Protein AF-A0A0L8GUC3-F1 (afdb_monomer_lite)

Organism: Octopus bimaculoides (NCBI:txid37653)

Radius of gyration: 16.92 Å; chains: 1; bounding box: 36×32×55 Å

pLDDT: mean 72.14, std 15.8, range [39.66, 94.56]

Sequence (118 aa):
MAVLVPESPFKKSQLIGYIIRSINQYRRKQLPFKPTGYLQSIKSGSTKEILDAFCNDFFRNNTIAIMYINNQVILQGDPSAGSYVTQLAHAVGIPVISWNPDRTMAIQVSNQSLISSN

Structure (mmCIF, N/CA/C/O backbone):
data_AF-A0A0L8GUC3-F1
#
_entry.id   AF-A0A0L8GUC3-F1
#
loop_
_atom_site.group_PDB
_atom_site.id
_atom_site.type_symbol
_atom_site.label_atom_id
_atom_site.label_alt_id
_atom_site.label_comp_id
_atom_site.label_asym_id
_atom_site.label_entity_id
_atom_site.label_seq_id
_atom_site.pdbx_PDB_ins_code
_atom_site.Cartn_x
_atom_site.Cartn_y
_atom_site.Cartn_z
_atom_site.occupancy
_atom_site.B_iso_or_equiv
_atom_site.auth_seq_id
_atom_site.auth_comp_id
_atom_site.auth_asym_id
_atom_site.auth_atom_id
_atom_site.pdbx_PDB_model_num
ATOM 1 N N . MET A 1 1 ? -4.746 3.192 9.756 1.00 80.62 1 MET A N 1
ATOM 2 C CA . MET A 1 1 ? -4.840 3.143 8.281 1.00 80.62 1 MET A CA 1
ATOM 3 C C . MET A 1 1 ? -3.464 3.438 7.711 1.00 80.62 1 MET A C 1
ATOM 5 O O . MET A 1 1 ? -2.921 4.488 8.013 1.00 80.62 1 MET A O 1
ATOM 9 N N . ALA A 1 2 ? -2.877 2.537 6.934 1.00 84.81 2 ALA A N 1
ATOM 10 C CA . ALA A 1 2 ? -1.612 2.817 6.256 1.00 84.81 2 ALA A CA 1
ATOM 11 C C . ALA A 1 2 ? -1.892 3.523 4.924 1.00 84.81 2 ALA A C 1
ATOM 13 O O . ALA A 1 2 ? -2.858 3.181 4.243 1.00 84.81 2 ALA A O 1
ATOM 14 N N . VAL A 1 3 ? -1.070 4.499 4.549 1.00 83.31 3 VAL A N 1
ATOM 15 C CA . VAL A 1 3 ? -1.113 5.123 3.220 1.00 83.31 3 VAL A CA 1
ATOM 16 C C . VAL A 1 3 ? 0.118 4.666 2.454 1.00 83.31 3 VAL A C 1
ATOM 18 O O . VAL A 1 3 ? 1.226 5.067 2.797 1.00 83.31 3 VAL A O 1
ATOM 21 N N . LEU A 1 4 ? -0.076 3.826 1.441 1.00 81.88 4 LEU A N 1
ATOM 22 C CA . LEU A 1 4 ? 0.985 3.321 0.581 1.00 81.88 4 LEU A CA 1
ATOM 23 C C . LEU A 1 4 ? 1.078 4.193 -0.670 1.00 81.88 4 LEU A C 1
ATOM 25 O O . LEU A 1 4 ? 0.133 4.261 -1.461 1.00 81.88 4 LEU A O 1
ATOM 29 N N . VAL A 1 5 ? 2.215 4.856 -0.838 1.00 78.56 5 VAL A N 1
ATOM 30 C CA . VAL A 1 5 ? 2.489 5.757 -1.962 1.00 78.56 5 VAL A CA 1
ATOM 31 C C . VAL A 1 5 ? 3.772 5.352 -2.673 1.00 78.56 5 VAL A C 1
ATOM 33 O O . VAL A 1 5 ? 4.733 4.951 -2.018 1.00 78.56 5 VAL A O 1
ATOM 36 N N . PRO A 1 6 ? 3.840 5.489 -4.000 1.00 73.00 6 PRO A N 1
ATOM 37 C CA . PRO A 1 6 ? 5.101 5.398 -4.698 1.00 73.00 6 PRO A CA 1
ATOM 38 C C . PRO A 1 6 ? 5.989 6.589 -4.339 1.00 73.00 6 PRO A C 1
ATOM 40 O O . PRO A 1 6 ? 5.499 7.702 -4.109 1.00 73.00 6 PRO A O 1
ATOM 43 N N . GLU A 1 7 ? 7.297 6.360 -4.257 1.00 68.25 7 GLU A N 1
ATOM 44 C CA . GLU A 1 7 ? 8.254 7.415 -3.977 1.00 68.25 7 GLU A CA 1
ATOM 45 C C . GLU A 1 7 ? 8.280 8.357 -5.179 1.00 68.25 7 GLU A C 1
ATOM 47 O O . GLU A 1 7 ? 8.661 8.010 -6.290 1.00 68.25 7 GLU A O 1
ATOM 52 N N . SER A 1 8 ? 7.763 9.555 -4.948 1.00 60.66 8 SER A N 1
ATOM 53 C CA . SER A 1 8 ? 7.557 10.556 -5.978 1.00 60.66 8 SER A CA 1
ATOM 54 C C . SER A 1 8 ? 8.875 11.204 -6.425 1.00 60.66 8 SER A C 1
ATOM 56 O O . SER A 1 8 ? 9.721 11.476 -5.570 1.00 60.66 8 SER A O 1
ATOM 58 N N . PRO A 1 9 ? 9.032 11.574 -7.715 1.00 51.41 9 PRO A N 1
ATOM 59 C CA . PRO A 1 9 ? 10.072 12.513 -8.135 1.00 51.41 9 PRO A CA 1
ATOM 60 C C . PRO A 1 9 ? 9.809 13.940 -7.614 1.00 51.41 9 PRO A C 1
ATOM 62 O O . PRO A 1 9 ? 10.716 14.772 -7.583 1.00 51.41 9 PRO A O 1
ATOM 65 N N . PHE A 1 10 ? 8.581 14.250 -7.177 1.00 51.34 10 PHE A N 1
ATOM 66 C CA . PHE A 1 10 ? 8.280 15.498 -6.478 1.00 51.34 10 PHE A CA 1
ATOM 67 C C . PHE A 1 10 ? 8.877 15.455 -5.067 1.00 51.34 10 PHE A C 1
ATOM 69 O O . PHE A 1 10 ? 8.812 14.426 -4.396 1.00 51.34 10 PHE A O 1
ATOM 76 N N . LYS A 1 11 ? 9.435 16.581 -4.587 1.00 54.25 11 LYS A N 1
ATOM 77 C CA . LYS A 1 11 ? 10.074 16.680 -3.259 1.00 54.25 11 LYS A CA 1
ATOM 78 C C . LYS A 1 11 ? 9.193 16.001 -2.202 1.00 54.25 11 LYS A C 1
ATOM 80 O O . LYS A 1 11 ? 8.117 16.506 -1.892 1.00 54.25 11 LYS A O 1
ATOM 85 N N . LYS A 1 12 ? 9.670 14.884 -1.638 1.00 54.66 12 LYS A N 1
ATOM 86 C CA . LYS A 1 12 ? 9.008 14.035 -0.624 1.00 54.66 12 LYS A CA 1
ATOM 87 C C . LYS A 1 12 ? 8.291 14.836 0.476 1.00 54.66 12 LYS A C 1
ATOM 89 O O . LYS A 1 12 ? 7.206 14.469 0.915 1.00 54.66 12 LYS A O 1
ATOM 94 N N . SER A 1 13 ? 8.852 15.985 0.857 1.00 56.44 13 SER A N 1
ATOM 95 C CA . SER A 1 13 ? 8.279 16.923 1.828 1.00 56.44 13 SER A CA 1
ATOM 96 C C . SER A 1 13 ? 6.945 17.557 1.410 1.00 56.44 13 SER A C 1
ATOM 98 O O . SER A 1 13 ? 6.118 17.836 2.275 1.00 56.44 13 SER A O 1
ATOM 100 N N . GLN A 1 14 ? 6.699 17.772 0.117 1.00 61.38 14 GLN A N 1
ATOM 101 C CA . GLN A 1 14 ? 5.474 18.401 -0.382 1.00 61.38 14 GLN A CA 1
ATOM 102 C C . GLN A 1 14 ? 4.289 17.434 -0.355 1.00 61.38 14 GLN A C 1
ATOM 104 O O . GLN A 1 14 ? 3.247 17.788 0.189 1.00 61.38 14 GLN A O 1
ATOM 109 N N . LEU A 1 15 ? 4.447 16.207 -0.868 1.00 62.62 15 LEU A N 1
ATOM 110 C CA . LEU A 1 15 ? 3.374 15.201 -0.864 1.00 62.62 15 LEU A CA 1
ATOM 111 C C . LEU A 1 15 ? 2.990 14.809 0.569 1.00 62.62 15 LEU A C 1
ATOM 113 O O . LEU A 1 15 ? 1.815 14.839 0.931 1.00 62.62 15 LEU A O 1
ATOM 117 N N . ILE A 1 16 ? 3.994 14.521 1.405 1.00 65.12 16 ILE A N 1
ATOM 118 C CA . ILE A 1 16 ? 3.792 14.242 2.832 1.00 65.12 16 ILE A CA 1
ATOM 119 C C . ILE A 1 16 ? 3.129 15.446 3.510 1.00 65.12 16 ILE A C 1
ATOM 121 O O . ILE A 1 16 ? 2.170 15.278 4.260 1.00 65.12 16 ILE A O 1
ATOM 125 N N . GLY A 1 17 ? 3.583 16.666 3.206 1.00 68.94 17 GLY A N 1
ATOM 126 C CA . GLY A 1 17 ? 2.997 17.898 3.727 1.00 68.94 17 GLY A CA 1
ATOM 127 C C . GLY A 1 17 ? 1.522 18.068 3.356 1.00 68.94 17 GLY A C 1
ATOM 128 O O . GLY A 1 17 ? 0.725 18.437 4.217 1.00 68.94 17 GLY A O 1
ATOM 129 N N . TYR A 1 18 ? 1.139 17.759 2.114 1.00 69.06 18 TYR A N 1
ATOM 130 C CA . TYR A 1 18 ? -0.257 17.781 1.672 1.00 69.06 18 TYR A CA 1
ATOM 131 C C . TYR A 1 18 ? -1.098 16.731 2.395 1.00 69.06 18 TYR A C 1
ATOM 133 O O . TYR A 1 18 ? -2.130 17.082 2.961 1.00 69.06 18 TYR A O 1
ATOM 141 N N . ILE A 1 19 ? -0.633 15.481 2.457 1.00 68.94 19 ILE A N 1
ATOM 142 C CA . ILE A 1 19 ? -1.350 14.391 3.135 1.00 68.94 19 ILE A CA 1
ATOM 143 C C . ILE A 1 19 ? -1.545 14.723 4.619 1.00 68.94 19 ILE A C 1
ATOM 145 O O . ILE A 1 19 ? -2.664 14.655 5.127 1.00 68.94 19 ILE A O 1
ATOM 149 N N . ILE A 1 20 ? -0.489 15.168 5.308 1.00 70.88 20 ILE A N 1
ATOM 150 C CA . ILE A 1 20 ? -0.560 15.571 6.718 1.00 70.88 20 ILE A CA 1
ATOM 151 C C . ILE A 1 20 ? -1.500 16.768 6.900 1.00 70.88 20 ILE A C 1
ATOM 153 O O . ILE A 1 20 ? -2.296 16.773 7.840 1.00 70.88 20 ILE A O 1
ATOM 157 N N . ARG A 1 21 ? -1.451 17.780 6.022 1.00 76.25 21 ARG A N 1
ATOM 158 C CA . ARG A 1 21 ? -2.373 18.928 6.079 1.00 76.25 21 ARG A CA 1
ATOM 159 C C . ARG A 1 21 ? -3.820 18.491 5.919 1.00 76.25 21 ARG A C 1
ATOM 161 O O . ARG A 1 21 ? -4.644 18.909 6.728 1.00 76.25 21 ARG A O 1
ATOM 168 N N . SER A 1 22 ? -4.120 17.639 4.942 1.00 68.94 22 SER A N 1
ATOM 169 C CA . SER A 1 22 ? -5.461 17.093 4.740 1.00 68.94 22 SER A CA 1
ATOM 170 C C . SER A 1 22 ? -5.915 16.311 5.972 1.00 68.94 22 SER A C 1
ATOM 172 O O . SER A 1 22 ? -6.976 16.610 6.516 1.00 68.94 22 SER A O 1
ATOM 174 N N . ILE A 1 23 ? -5.087 15.399 6.498 1.00 67.88 23 ILE A N 1
ATOM 175 C CA . ILE A 1 23 ? -5.386 14.644 7.728 1.00 67.88 23 ILE A CA 1
ATOM 176 C C . ILE A 1 23 ? -5.663 15.593 8.902 1.00 67.88 23 ILE A C 1
ATOM 178 O O . ILE A 1 23 ? -6.657 15.431 9.609 1.00 67.88 23 ILE A O 1
ATOM 182 N N . ASN A 1 24 ? -4.828 16.614 9.101 1.00 69.12 24 ASN A N 1
ATOM 183 C CA . ASN A 1 24 ? -4.993 17.585 10.184 1.00 69.12 24 ASN A CA 1
ATOM 184 C C . ASN A 1 24 ? -6.242 18.458 10.006 1.00 69.12 24 ASN A C 1
ATOM 186 O O . ASN A 1 24 ? -6.921 18.757 10.990 1.00 69.12 24 ASN A O 1
ATOM 190 N N . GLN A 1 25 ? -6.577 18.842 8.774 1.00 70.88 25 GLN A N 1
ATOM 191 C CA . GLN A 1 25 ? -7.807 19.565 8.455 1.00 70.88 25 GLN A CA 1
ATOM 192 C C . GLN A 1 25 ? -9.043 18.716 8.777 1.00 70.88 25 GLN A C 1
ATOM 194 O O . GLN A 1 25 ? -9.982 19.224 9.390 1.00 70.88 25 GLN A O 1
ATOM 199 N N . TYR A 1 26 ? -9.025 17.420 8.447 1.00 64.88 26 TYR A N 1
ATOM 200 C CA . TYR A 1 26 ? -10.079 16.477 8.835 1.00 64.88 26 TYR A CA 1
ATOM 201 C C . TYR A 1 26 ? -10.149 16.280 10.356 1.00 64.88 26 TYR A C 1
ATOM 203 O O . TYR A 1 26 ? -11.238 16.285 10.927 1.00 64.88 26 TYR A O 1
ATOM 211 N N . ARG A 1 27 ? -9.002 16.196 11.039 1.00 63.66 27 ARG A N 1
ATOM 212 C CA . ARG A 1 27 ? -8.920 16.035 12.502 1.00 63.66 27 ARG A CA 1
ATOM 213 C C . ARG A 1 27 ? -9.515 17.223 13.266 1.00 63.66 27 ARG A C 1
ATOM 215 O O . ARG A 1 27 ? -10.071 17.029 14.344 1.00 63.66 27 ARG A O 1
ATOM 222 N N . ARG A 1 28 ? -9.432 18.439 12.711 1.00 65.19 28 ARG A N 1
ATOM 223 C CA . ARG A 1 28 ? -10.037 19.652 13.295 1.00 65.19 28 ARG A CA 1
ATOM 224 C C . ARG A 1 28 ? -11.566 19.663 13.239 1.00 65.19 28 ARG A C 1
ATOM 226 O O . ARG A 1 28 ? -12.174 20.360 14.041 1.00 65.19 28 ARG A O 1
ATOM 233 N N . LYS A 1 29 ? -12.196 18.881 12.355 1.00 69.88 29 LYS A N 1
ATOM 234 C CA . LYS A 1 29 ? -13.662 18.839 12.204 1.00 69.88 29 LYS A CA 1
ATOM 235 C C . LYS A 1 29 ? -14.393 17.983 13.256 1.00 69.88 29 LYS A C 1
ATOM 237 O O . LYS A 1 29 ? -15.570 17.716 13.068 1.00 69.88 29 LYS A O 1
ATOM 242 N N . GLN A 1 30 ? -13.725 17.553 14.338 1.00 58.81 30 GLN A N 1
ATOM 243 C CA . GLN A 1 30 ? -14.294 16.698 15.403 1.00 58.81 30 GLN A CA 1
ATOM 244 C C . GLN A 1 30 ? -15.128 15.521 14.866 1.00 58.81 30 GLN A C 1
ATOM 246 O O . GLN A 1 30 ? -16.175 15.174 15.404 1.00 58.81 30 GLN A O 1
ATOM 251 N N . LEU A 1 31 ? -14.668 14.896 13.781 1.00 58.97 31 LEU A N 1
ATOM 252 C CA . LEU A 1 31 ? -15.318 13.696 13.276 1.00 58.97 31 LEU A CA 1
ATOM 253 C C . LEU A 1 31 ? -15.180 12.574 14.323 1.00 58.97 31 LEU A C 1
ATOM 255 O O . LEU A 1 31 ? -14.129 12.476 14.967 1.00 58.97 31 LEU A O 1
ATOM 259 N N . PRO A 1 32 ? -16.196 11.704 14.476 1.00 58.22 32 PRO A N 1
ATOM 260 C CA . PRO A 1 32 ? -16.161 10.587 15.427 1.00 58.22 32 PRO A CA 1
ATOM 261 C C . PRO A 1 32 ? -14.997 9.620 15.155 1.00 58.22 32 PRO A C 1
ATOM 263 O O . PRO A 1 32 ? -14.578 8.875 16.036 1.00 58.22 32 PRO A O 1
ATOM 266 N N . PHE A 1 33 ? -14.430 9.668 13.947 1.00 52.00 33 PHE A N 1
ATOM 267 C CA . PHE A 1 33 ? -13.278 8.886 13.534 1.00 52.00 33 PHE A CA 1
ATOM 268 C C . PHE A 1 33 ? -12.012 9.752 13.451 1.00 52.00 33 PHE A C 1
ATOM 270 O O . PHE A 1 33 ? -11.919 10.671 12.634 1.00 52.00 33 PHE A O 1
ATOM 277 N N . LYS A 1 34 ? -11.002 9.428 14.268 1.00 56.56 34 LYS A N 1
ATOM 278 C CA . LYS A 1 34 ? -9.637 9.955 14.127 1.00 56.56 34 LYS A CA 1
ATOM 279 C C . LYS A 1 34 ? -8.824 8.953 13.307 1.00 56.56 34 LYS A C 1
ATOM 281 O O . LYS A 1 34 ? -8.433 7.932 13.869 1.00 56.56 34 LYS A O 1
ATOM 286 N N . PRO A 1 35 ? -8.529 9.214 12.021 1.00 56.03 35 PRO A N 1
ATOM 287 C CA . PRO A 1 35 ? -7.636 8.344 11.273 1.00 56.03 35 PRO A CA 1
ATOM 288 C C . PRO A 1 35 ? -6.241 8.398 11.910 1.00 56.03 35 PRO A C 1
ATOM 290 O O . PRO A 1 35 ? -5.505 9.372 11.753 1.00 56.03 35 PRO A O 1
ATOM 293 N N . THR A 1 36 ? -5.868 7.357 12.653 1.00 62.59 36 THR A N 1
ATOM 294 C CA . THR A 1 36 ? -4.469 7.056 12.964 1.00 62.59 36 THR A CA 1
ATOM 295 C C . THR A 1 36 ? -3.847 6.531 11.681 1.00 62.59 36 THR A C 1
ATOM 297 O O . THR A 1 36 ? -4.064 5.384 11.281 1.00 62.59 36 THR A O 1
ATOM 300 N N . GLY A 1 37 ? -3.177 7.433 10.969 1.00 70.00 37 GLY A N 1
ATOM 301 C CA . GLY A 1 37 ? -2.546 7.152 9.693 1.00 70.00 37 GLY A CA 1
ATOM 302 C C . GLY A 1 37 ? -1.039 7.313 9.745 1.00 70.00 37 GLY A C 1
ATOM 303 O O . GLY A 1 37 ? -0.550 8.250 10.371 1.00 70.00 37 GLY A O 1
ATOM 304 N N . TYR A 1 38 ? -0.317 6.426 9.069 1.00 78.06 38 TYR A N 1
ATOM 305 C CA . TYR A 1 38 ? 1.098 6.613 8.762 1.00 78.06 38 TYR A CA 1
ATOM 306 C C . TYR A 1 38 ? 1.328 6.373 7.275 1.00 78.06 38 TYR A C 1
ATOM 308 O O . TYR A 1 38 ? 0.538 5.706 6.601 1.00 78.06 38 TYR A O 1
ATOM 316 N N . LEU A 1 39 ? 2.389 6.982 6.763 1.00 78.75 39 LEU A N 1
ATOM 317 C CA . LEU A 1 39 ? 2.717 6.966 5.351 1.00 78.75 39 LEU A CA 1
ATOM 318 C C . LEU A 1 39 ? 3.867 5.998 5.111 1.00 78.75 39 LEU A C 1
ATOM 320 O O . LEU A 1 39 ? 4.921 6.140 5.727 1.00 78.75 39 LEU A O 1
ATOM 324 N N . GLN A 1 40 ? 3.653 5.067 4.189 1.00 84.88 40 GLN A N 1
ATOM 325 C CA . GLN A 1 40 ? 4.657 4.146 3.693 1.00 84.88 40 GLN A CA 1
ATOM 326 C C . GLN A 1 40 ? 4.960 4.467 2.233 1.00 84.88 40 GLN A C 1
ATOM 328 O O . GLN A 1 40 ? 4.055 4.546 1.403 1.00 84.88 40 GLN A O 1
ATOM 333 N N . SER A 1 41 ? 6.240 4.663 1.927 1.00 81.50 41 SER A N 1
ATOM 334 C CA . SER A 1 41 ? 6.707 4.984 0.578 1.00 81.50 41 SER A CA 1
ATOM 335 C C . SER A 1 41 ? 7.418 3.784 -0.032 1.00 81.50 41 SER A C 1
ATOM 337 O O . SER A 1 41 ? 8.269 3.201 0.633 1.00 81.50 41 SER A O 1
ATOM 339 N N . ILE A 1 42 ? 7.122 3.464 -1.293 1.00 79.88 42 ILE A N 1
ATOM 340 C CA . ILE A 1 42 ? 7.796 2.404 -2.063 1.00 79.88 42 ILE A CA 1
ATOM 341 C C . ILE A 1 42 ? 8.478 2.994 -3.300 1.00 79.88 42 ILE A C 1
ATOM 343 O O . ILE A 1 42 ? 7.855 3.722 -4.060 1.00 79.88 42 ILE A O 1
ATOM 347 N N . LYS A 1 43 ? 9.761 2.716 -3.502 1.00 76.31 43 LYS A N 1
ATOM 348 C CA . LYS A 1 43 ? 10.598 3.253 -4.584 1.00 76.31 43 LYS A CA 1
ATOM 349 C C . LYS A 1 43 ? 10.247 2.697 -5.948 1.00 76.31 43 LYS A C 1
ATOM 351 O O . LYS A 1 43 ? 10.054 3.443 -6.897 1.00 76.31 43 LYS A O 1
ATOM 356 N N . SER A 1 44 ? 10.242 1.377 -6.032 1.00 73.12 44 SER A N 1
ATOM 357 C CA . SER A 1 44 ? 10.268 0.630 -7.289 1.00 73.12 44 SER A CA 1
ATOM 358 C C . SER A 1 44 ? 8.945 -0.056 -7.592 1.00 73.12 44 SER A C 1
ATOM 360 O O . SER A 1 44 ? 8.695 -0.439 -8.726 1.00 73.12 44 SER A O 1
ATOM 362 N N . GLY A 1 45 ? 8.118 -0.275 -6.566 1.00 75.94 45 GLY A N 1
ATOM 363 C CA . GLY A 1 45 ? 6.956 -1.149 -6.695 1.00 75.94 45 GLY A CA 1
ATOM 364 C C . GLY A 1 45 ? 7.318 -2.627 -6.863 1.00 75.94 45 GLY A C 1
ATOM 365 O O . GLY A 1 45 ? 6.436 -3.419 -7.178 1.00 75.94 45 GLY A O 1
ATOM 366 N N . SER A 1 46 ? 8.578 -3.025 -6.638 1.00 84.38 46 SER A N 1
ATOM 367 C CA . SER A 1 46 ? 8.967 -4.437 -6.687 1.00 84.38 46 SER A CA 1
ATOM 368 C C . SER A 1 46 ? 8.209 -5.261 -5.642 1.00 84.38 46 SER A C 1
ATOM 370 O O . SER A 1 46 ? 7.898 -4.788 -4.545 1.00 84.38 46 SER A O 1
ATOM 372 N N . THR A 1 47 ? 7.945 -6.529 -5.960 1.00 87.44 47 THR A N 1
ATOM 373 C CA . THR A 1 47 ? 7.225 -7.450 -5.064 1.00 87.44 47 THR A CA 1
ATOM 374 C C . THR A 1 47 ? 7.903 -7.578 -3.702 1.00 87.44 47 THR A C 1
ATOM 376 O O . THR A 1 47 ? 7.224 -7.565 -2.681 1.00 87.44 47 THR A O 1
ATOM 379 N N . LYS A 1 48 ? 9.242 -7.614 -3.666 1.00 89.94 48 LYS A N 1
ATOM 380 C CA . LYS A 1 48 ? 10.013 -7.630 -2.416 1.00 89.94 48 LYS A CA 1
ATOM 381 C C . LYS A 1 48 ? 9.739 -6.393 -1.562 1.00 89.94 48 LYS A C 1
ATOM 383 O O . LYS A 1 48 ? 9.455 -6.524 -0.380 1.00 89.94 48 LYS A O 1
ATOM 388 N N . GLU A 1 49 ? 9.802 -5.205 -2.155 1.00 87.88 49 GLU A N 1
ATOM 389 C CA . GLU A 1 49 ? 9.595 -3.950 -1.431 1.00 87.88 49 GLU A CA 1
ATOM 390 C C . GLU A 1 49 ? 8.162 -3.824 -0.894 1.00 87.88 49 GLU A C 1
ATOM 392 O O . GLU A 1 49 ? 7.946 -3.366 0.229 1.00 87.88 49 GLU A O 1
ATOM 397 N N . ILE A 1 50 ? 7.178 -4.283 -1.671 1.00 89.50 50 ILE A N 1
ATOM 398 C CA . ILE A 1 50 ? 5.784 -4.357 -1.224 1.00 89.50 50 ILE A CA 1
ATOM 399 C C . ILE A 1 50 ? 5.650 -5.347 -0.064 1.00 89.50 50 ILE A C 1
ATOM 401 O O . ILE A 1 50 ? 5.034 -5.016 0.946 1.00 89.50 50 ILE A O 1
ATOM 405 N N . LEU A 1 51 ? 6.238 -6.539 -0.171 1.00 92.56 51 LEU A N 1
ATOM 406 C CA . LEU A 1 51 ? 6.184 -7.542 0.891 1.00 92.56 51 LEU A CA 1
ATOM 407 C C . LEU A 1 51 ? 6.841 -7.034 2.184 1.00 92.56 51 LEU A C 1
ATOM 409 O O . LEU A 1 51 ? 6.270 -7.190 3.263 1.00 92.56 51 LEU A O 1
ATOM 413 N N . ASP A 1 52 ? 7.985 -6.355 2.073 1.00 92.69 52 ASP A N 1
ATOM 414 C CA . ASP A 1 52 ? 8.679 -5.748 3.209 1.00 92.69 52 ASP A CA 1
ATOM 415 C C . ASP A 1 52 ? 7.800 -4.703 3.918 1.00 92.69 52 ASP A C 1
ATOM 417 O O . ASP A 1 52 ? 7.760 -4.689 5.151 1.00 92.69 52 ASP A O 1
ATOM 421 N N . ALA A 1 53 ? 7.042 -3.885 3.175 1.00 90.25 53 ALA A N 1
ATOM 422 C CA . ALA A 1 53 ? 6.086 -2.933 3.751 1.00 90.25 53 ALA A CA 1
ATOM 423 C C . ALA A 1 53 ? 4.954 -3.633 4.530 1.00 90.25 53 ALA A C 1
ATOM 425 O O . ALA A 1 53 ? 4.545 -3.176 5.601 1.00 90.25 53 ALA A O 1
ATOM 426 N N . PHE A 1 54 ? 4.461 -4.772 4.039 1.00 91.88 54 PHE A N 1
ATOM 427 C CA . PHE A 1 54 ? 3.458 -5.553 4.767 1.00 91.88 54 PHE A CA 1
ATOM 428 C C . PHE A 1 54 ? 4.028 -6.135 6.064 1.00 91.88 54 PHE A C 1
ATOM 430 O O . PHE A 1 54 ? 3.445 -5.957 7.137 1.00 91.88 54 PHE A O 1
ATOM 437 N N . CYS A 1 55 ? 5.184 -6.792 5.969 1.00 92.00 55 CYS A N 1
ATOM 438 C CA . CYS A 1 55 ? 5.809 -7.498 7.083 1.00 92.00 55 CYS A CA 1
ATOM 439 C C . CYS A 1 55 ? 6.315 -6.564 8.185 1.00 92.00 55 CYS A C 1
ATOM 441 O O . CYS A 1 55 ? 6.117 -6.838 9.372 1.00 92.00 55 CYS A O 1
ATOM 443 N N . ASN A 1 56 ? 6.981 -5.476 7.806 1.00 91.56 56 ASN A N 1
ATOM 444 C CA . ASN A 1 56 ? 7.678 -4.620 8.761 1.00 91.56 56 ASN A CA 1
ATOM 445 C C . ASN A 1 56 ? 6.829 -3.445 9.235 1.00 91.56 56 ASN A C 1
ATOM 447 O O . ASN A 1 56 ? 7.028 -3.000 10.364 1.00 91.56 56 ASN A O 1
ATOM 451 N N . ASP A 1 57 ? 5.849 -3.007 8.443 1.00 88.50 57 ASP A N 1
ATOM 452 C CA . ASP A 1 57 ? 5.022 -1.860 8.803 1.00 88.50 57 ASP A CA 1
ATOM 453 C C . ASP A 1 57 ? 3.570 -2.271 9.055 1.00 88.50 57 ASP A C 1
ATOM 455 O O . ASP A 1 57 ? 3.052 -2.053 10.152 1.00 88.50 57 ASP A O 1
ATOM 459 N N . PHE A 1 58 ? 2.884 -2.859 8.068 1.00 89.56 58 PHE A N 1
ATOM 460 C CA . PHE A 1 58 ? 1.423 -3.027 8.138 1.00 89.56 58 PHE A CA 1
ATOM 461 C C . PHE A 1 58 ? 0.987 -3.950 9.274 1.00 89.56 58 PHE A C 1
ATOM 463 O O . PHE A 1 58 ? 0.116 -3.562 10.062 1.00 89.56 58 PHE A O 1
ATOM 470 N N . PHE A 1 59 ? 1.619 -5.120 9.399 1.00 88.69 59 PHE A N 1
ATOM 471 C CA . PHE A 1 59 ? 1.304 -6.070 10.468 1.00 88.69 59 PHE A CA 1
ATOM 472 C C . PHE A 1 59 ? 1.758 -5.583 11.842 1.00 88.69 59 PHE A C 1
ATOM 474 O O . PHE A 1 59 ? 1.052 -5.792 12.823 1.00 88.69 59 PHE A O 1
ATOM 481 N N . ARG A 1 60 ? 2.893 -4.879 11.928 1.00 87.69 60 ARG A N 1
ATOM 482 C CA . ARG A 1 60 ? 3.399 -4.371 13.214 1.00 87.69 60 ARG A CA 1
ATOM 483 C C . ARG A 1 60 ? 2.544 -3.244 13.787 1.00 87.69 60 ARG A C 1
ATOM 485 O O . ARG A 1 60 ? 2.439 -3.117 15.001 1.00 87.69 60 ARG A O 1
ATOM 492 N N . ASN A 1 61 ? 1.917 -2.449 12.922 1.00 85.62 61 ASN A N 1
ATOM 493 C CA . ASN A 1 61 ? 1.154 -1.267 13.322 1.00 85.62 61 ASN A CA 1
ATOM 494 C C . ASN A 1 61 ? -0.364 -1.504 13.419 1.00 85.62 61 ASN A C 1
ATOM 496 O O . ASN A 1 61 ? -1.120 -0.530 13.445 1.00 85.62 61 ASN A O 1
ATOM 500 N N . ASN A 1 62 ? -0.826 -2.763 13.455 1.00 86.12 62 ASN A N 1
ATOM 501 C CA . ASN A 1 62 ? -2.254 -3.120 13.488 1.00 86.12 62 ASN A CA 1
ATOM 502 C C . ASN A 1 62 ? -3.065 -2.372 12.416 1.00 86.12 62 ASN A C 1
ATOM 504 O O . ASN A 1 62 ? -4.069 -1.702 12.688 1.00 86.12 62 ASN A O 1
ATOM 508 N N . THR A 1 63 ? -2.589 -2.430 11.173 1.00 87.88 63 THR A N 1
ATOM 509 C CA . THR A 1 63 ? -3.210 -1.710 10.061 1.00 87.88 63 THR A CA 1
ATOM 510 C C . THR A 1 63 ? -4.583 -2.287 9.723 1.00 87.88 63 THR A C 1
ATOM 512 O O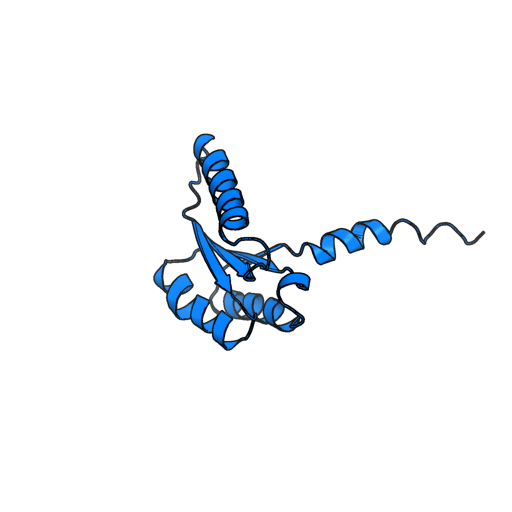 . THR A 1 63 ? -4.692 -3.354 9.138 1.00 87.88 63 THR A O 1
ATOM 515 N N . ILE A 1 64 ? -5.638 -1.530 10.032 1.00 89.12 64 ILE A N 1
ATOM 516 C CA . ILE A 1 64 ? -7.036 -1.916 9.757 1.00 89.12 64 ILE A CA 1
ATOM 517 C C . ILE A 1 64 ? -7.505 -1.652 8.317 1.00 89.12 64 ILE A C 1
ATOM 519 O O . ILE A 1 64 ? -8.585 -2.086 7.939 1.00 89.12 64 ILE A O 1
ATOM 523 N N . ALA A 1 65 ? -6.746 -0.872 7.541 1.00 90.25 65 ALA A N 1
ATOM 524 C CA . ALA A 1 65 ? -7.042 -0.528 6.149 1.00 90.25 65 ALA A CA 1
ATOM 525 C C . ALA A 1 65 ? -5.807 0.083 5.480 1.00 90.25 65 ALA A C 1
ATOM 527 O O . ALA A 1 65 ? -5.058 0.820 6.138 1.00 90.25 65 ALA A O 1
ATOM 528 N N . ILE A 1 66 ? -5.642 -0.159 4.180 1.00 89.75 66 ILE A N 1
ATOM 529 C CA . ILE A 1 66 ? -4.582 0.423 3.349 1.00 89.75 66 ILE A CA 1
ATOM 530 C C . ILE A 1 66 ? -5.218 1.365 2.325 1.00 89.75 66 ILE A C 1
ATOM 532 O O . ILE A 1 66 ? -6.078 0.957 1.550 1.00 89.75 66 ILE A O 1
ATOM 536 N N . MET A 1 67 ? -4.776 2.618 2.283 1.00 87.38 67 MET A N 1
ATOM 537 C CA . MET A 1 67 ? -5.028 3.506 1.152 1.00 87.38 67 MET A CA 1
ATOM 538 C C . MET A 1 67 ? -3.844 3.428 0.195 1.00 87.38 67 MET A C 1
ATOM 540 O O . MET A 1 67 ? -2.745 3.855 0.541 1.00 87.38 67 MET A O 1
ATOM 544 N N . TYR A 1 68 ? -4.060 2.875 -0.994 1.00 86.56 68 TYR A N 1
ATOM 545 C CA . TYR A 1 68 ? -3.012 2.663 -1.985 1.00 86.56 68 TYR A CA 1
ATOM 546 C C . TYR A 1 68 ? -3.141 3.661 -3.135 1.00 86.56 68 TYR A C 1
ATOM 548 O O . TYR A 1 68 ? -4.112 3.635 -3.893 1.00 86.56 68 TYR A O 1
ATOM 556 N N . ILE A 1 69 ? -2.159 4.549 -3.269 1.00 81.38 69 ILE A N 1
ATOM 557 C CA . ILE A 1 69 ? -2.104 5.531 -4.353 1.00 81.38 69 ILE A CA 1
ATOM 558 C C . ILE A 1 69 ? -1.266 4.930 -5.478 1.00 81.38 69 ILE A C 1
ATOM 560 O O . ILE A 1 69 ? -0.043 4.921 -5.414 1.00 81.38 69 ILE A O 1
ATOM 564 N N . ASN A 1 70 ? -1.923 4.405 -6.505 1.00 75.69 70 ASN A N 1
ATOM 565 C CA . ASN A 1 70 ? -1.283 3.719 -7.622 1.00 75.69 70 ASN A CA 1
ATOM 566 C C . ASN A 1 70 ? -1.046 4.691 -8.782 1.00 75.69 70 ASN A C 1
ATOM 568 O O . ASN A 1 70 ? -1.888 4.801 -9.671 1.00 75.69 70 ASN A O 1
ATOM 572 N N . ASN A 1 71 ? 0.068 5.420 -8.746 1.00 72.69 71 ASN A N 1
ATOM 573 C CA . ASN A 1 71 ? 0.481 6.305 -9.833 1.00 72.69 71 ASN A CA 1
ATOM 574 C C . ASN A 1 71 ? 1.523 5.585 -10.706 1.00 72.69 71 ASN A C 1
ATOM 576 O O . ASN A 1 71 ? 2.673 5.423 -10.285 1.00 72.69 71 ASN A O 1
ATOM 580 N N . GLN A 1 72 ? 1.123 5.146 -11.904 1.00 65.06 72 GLN A N 1
ATOM 581 C CA . GLN A 1 72 ? 1.986 4.357 -12.788 1.00 65.06 72 GLN A CA 1
ATOM 582 C C . GLN A 1 72 ? 3.083 5.204 -13.435 1.00 65.06 72 GLN A C 1
ATOM 584 O O . GLN A 1 72 ? 4.163 4.686 -13.718 1.00 65.06 72 GLN A O 1
ATOM 589 N N . VAL A 1 73 ? 2.836 6.507 -13.606 1.00 63.66 73 VAL A N 1
ATOM 590 C CA . VAL A 1 73 ? 3.830 7.472 -14.102 1.00 63.66 73 VAL A CA 1
ATOM 591 C C . VAL A 1 73 ? 5.010 7.587 -13.131 1.00 63.66 73 VAL A C 1
ATOM 593 O O . VAL A 1 73 ? 6.158 7.671 -13.560 1.00 63.66 73 VAL A O 1
ATOM 596 N N . ILE A 1 74 ? 4.745 7.547 -11.821 1.00 63.97 74 ILE A N 1
ATOM 597 C CA . ILE A 1 74 ? 5.786 7.591 -10.782 1.00 63.97 74 ILE A CA 1
ATOM 598 C C . ILE A 1 74 ? 6.479 6.232 -10.627 1.00 63.97 74 ILE A C 1
ATOM 600 O O . ILE A 1 74 ? 7.694 6.186 -10.461 1.00 63.97 74 ILE A O 1
ATOM 604 N N . LEU A 1 75 ? 5.729 5.130 -10.704 1.00 58.22 75 LEU A N 1
ATOM 605 C CA . LEU A 1 75 ? 6.255 3.774 -10.502 1.00 58.22 75 LEU A CA 1
ATOM 606 C C . LEU A 1 75 ? 7.080 3.221 -11.675 1.00 58.22 75 LEU A C 1
ATOM 608 O O . LEU A 1 75 ? 7.517 2.080 -11.589 1.00 58.22 75 LEU A O 1
ATOM 612 N N . GLN A 1 76 ? 7.283 3.987 -12.755 1.00 55.41 76 GLN A N 1
ATOM 613 C CA . GLN A 1 76 ? 8.052 3.579 -13.941 1.00 55.41 76 GLN A CA 1
ATOM 614 C C . GLN A 1 76 ? 7.806 2.120 -14.374 1.00 55.41 76 GLN A C 1
ATOM 616 O O . GLN A 1 76 ? 8.736 1.372 -14.663 1.00 55.41 76 GLN A O 1
ATOM 621 N N . GLY A 1 77 ? 6.534 1.729 -14.481 1.00 52.81 77 GLY A N 1
ATOM 622 C CA . GLY A 1 77 ? 6.174 0.664 -15.415 1.00 52.81 77 GLY A CA 1
ATOM 623 C C . GLY A 1 77 ? 6.063 -0.765 -14.892 1.00 52.81 77 GLY A C 1
ATOM 624 O O . GLY A 1 77 ? 6.163 -1.666 -15.719 1.00 52.81 77 GLY A O 1
ATOM 625 N N . ASP A 1 78 ? 5.740 -1.008 -13.617 1.00 59.94 78 ASP A N 1
ATOM 626 C CA . ASP A 1 78 ? 5.182 -2.318 -13.246 1.00 59.94 78 ASP A CA 1
ATOM 627 C C . ASP A 1 78 ? 3.685 -2.253 -12.877 1.00 59.94 78 ASP A C 1
ATOM 629 O O . ASP A 1 78 ? 3.317 -2.042 -11.717 1.00 59.94 78 ASP A O 1
ATOM 633 N N . PRO A 1 79 ? 2.776 -2.461 -13.852 1.00 62.31 79 PRO A N 1
ATOM 634 C CA . PRO A 1 79 ? 1.348 -2.616 -13.593 1.00 62.31 79 PRO A CA 1
ATOM 635 C C . PRO A 1 79 ? 1.032 -3.748 -12.606 1.00 62.31 79 PRO A C 1
ATOM 637 O O . PRO A 1 79 ? -0.016 -3.707 -11.951 1.00 62.31 79 PRO A O 1
ATOM 640 N N . SER A 1 80 ? 1.917 -4.746 -12.488 1.00 67.62 80 SER A N 1
ATOM 641 C CA . SER A 1 80 ? 1.731 -5.892 -11.601 1.00 67.62 80 SER A CA 1
ATOM 642 C C . SER A 1 80 ? 1.851 -5.505 -10.127 1.00 67.62 80 SER A C 1
ATOM 644 O O . SER A 1 80 ? 1.130 -6.079 -9.308 1.00 67.62 80 SER A O 1
ATOM 646 N N . ALA A 1 81 ? 2.619 -4.460 -9.793 1.00 71.00 81 ALA A N 1
ATOM 647 C CA . ALA A 1 81 ? 2.768 -3.947 -8.430 1.00 71.00 81 ALA A CA 1
ATOM 648 C C . ALA A 1 81 ? 1.408 -3.633 -7.785 1.00 71.00 81 ALA A C 1
ATOM 650 O O . ALA A 1 81 ? 1.129 -4.031 -6.652 1.00 71.00 81 ALA A O 1
ATOM 651 N N . GLY A 1 82 ? 0.512 -2.985 -8.539 1.00 72.81 82 GLY A N 1
ATOM 652 C CA . GLY A 1 82 ? -0.820 -2.653 -8.038 1.00 72.81 82 GLY A CA 1
ATOM 653 C C . GLY A 1 82 ? -1.720 -3.872 -7.835 1.00 72.81 82 GLY A C 1
ATOM 654 O O . GLY A 1 82 ? -2.499 -3.921 -6.877 1.00 72.81 82 GLY A O 1
ATOM 655 N N . SER A 1 83 ? -1.582 -4.882 -8.696 1.00 83.06 83 SER A N 1
ATOM 656 C CA . SER A 1 83 ? -2.274 -6.161 -8.514 1.00 83.06 83 SER A CA 1
ATOM 657 C C . SER A 1 83 ? -1.729 -6.926 -7.304 1.00 83.06 83 SER A C 1
ATOM 659 O O . SER A 1 83 ? -2.513 -7.472 -6.531 1.00 83.06 83 SER A O 1
ATOM 661 N N . TYR A 1 84 ? -0.415 -6.871 -7.073 1.00 88.00 84 TYR A N 1
ATOM 662 C CA . TYR A 1 84 ? 0.259 -7.565 -5.984 1.00 88.00 84 TYR A CA 1
ATOM 663 C C . TYR A 1 84 ? -0.129 -7.006 -4.610 1.00 88.00 84 TYR A C 1
ATOM 665 O O . TYR A 1 84 ? -0.500 -7.779 -3.729 1.00 88.00 84 TYR A O 1
ATOM 673 N N . VAL A 1 85 ? -0.160 -5.674 -4.443 1.00 88.88 85 VAL A N 1
ATOM 674 C CA . VAL A 1 85 ? -0.660 -5.032 -3.206 1.00 88.88 85 VAL A CA 1
ATOM 675 C C . VAL A 1 85 ? -2.078 -5.506 -2.881 1.00 88.88 85 VAL A C 1
ATOM 677 O O . VAL A 1 85 ? -2.370 -5.863 -1.740 1.00 88.88 85 VAL A O 1
ATOM 680 N N . THR A 1 86 ? -2.958 -5.527 -3.885 1.00 89.62 86 THR A N 1
ATOM 681 C CA . THR A 1 86 ? -4.371 -5.884 -3.700 1.00 89.62 86 THR A CA 1
ATOM 682 C C . THR A 1 86 ? -4.536 -7.366 -3.358 1.00 89.62 86 THR A C 1
ATOM 684 O O . THR A 1 86 ? -5.289 -7.702 -2.447 1.00 89.62 86 THR A O 1
ATOM 687 N N . GLN A 1 87 ? -3.802 -8.251 -4.039 1.00 92.12 87 GLN A N 1
ATOM 688 C CA . GLN A 1 87 ? -3.821 -9.692 -3.768 1.00 92.12 87 GLN A CA 1
ATOM 689 C C . GLN A 1 87 ? -3.291 -10.014 -2.369 1.00 92.12 87 GLN A C 1
ATOM 691 O O . GLN A 1 87 ? -3.920 -10.779 -1.640 1.00 92.12 87 GLN A O 1
ATOM 696 N N . LEU A 1 88 ? -2.170 -9.404 -1.974 1.00 92.50 88 LEU A N 1
ATOM 697 C CA . LEU A 1 88 ? -1.565 -9.645 -0.669 1.00 92.50 88 LEU A CA 1
ATOM 698 C C . LEU A 1 88 ? -2.475 -9.154 0.460 1.00 92.50 88 LEU A C 1
ATOM 700 O O . LEU A 1 88 ? -2.709 -9.888 1.414 1.00 92.50 88 LEU A O 1
ATOM 704 N N . ALA A 1 89 ? -3.047 -7.954 0.323 1.00 93.12 89 ALA A N 1
ATOM 705 C CA . ALA A 1 89 ? -4.001 -7.415 1.288 1.00 93.12 89 ALA A CA 1
ATOM 706 C C . ALA A 1 89 ? -5.260 -8.278 1.414 1.00 93.12 89 ALA A C 1
ATOM 708 O O . ALA A 1 89 ? -5.699 -8.556 2.529 1.00 93.12 89 ALA A O 1
ATOM 709 N N . HIS A 1 90 ? -5.793 -8.761 0.288 1.00 93.19 90 HIS A N 1
ATOM 710 C CA . HIS A 1 90 ? -6.925 -9.682 0.280 1.00 93.19 90 HIS A CA 1
ATOM 711 C C . HIS A 1 90 ? -6.593 -10.999 0.997 1.00 93.19 90 HIS A C 1
ATOM 713 O O . HIS A 1 90 ? -7.389 -11.468 1.808 1.00 93.19 90 HIS A O 1
ATOM 719 N N . ALA A 1 91 ? -5.404 -11.563 0.762 1.00 94.56 91 ALA A N 1
ATOM 720 C CA . ALA A 1 91 ? -4.964 -12.805 1.401 1.00 94.56 91 ALA A CA 1
ATOM 721 C C . ALA A 1 91 ? -4.884 -12.704 2.935 1.00 94.56 91 ALA A C 1
ATOM 723 O O . ALA A 1 91 ? -5.090 -13.699 3.625 1.00 94.56 91 ALA A O 1
ATOM 724 N N . VAL A 1 92 ? -4.614 -11.511 3.470 1.00 92.81 92 VAL A N 1
ATOM 725 C CA . VAL A 1 92 ? -4.495 -11.267 4.919 1.00 92.81 92 VAL A CA 1
ATOM 726 C C . VAL A 1 92 ? -5.693 -10.523 5.514 1.00 92.81 92 VAL A C 1
ATOM 728 O O . VAL A 1 92 ? -5.649 -10.109 6.670 1.00 92.81 92 VAL A O 1
ATOM 731 N N . GLY A 1 93 ? -6.767 -10.349 4.739 1.00 92.88 93 GLY A N 1
ATOM 732 C CA . GLY A 1 93 ? -8.012 -9.733 5.200 1.00 92.88 93 GLY A CA 1
ATOM 733 C C . GLY A 1 93 ? -7.928 -8.230 5.485 1.00 92.88 93 GLY A C 1
ATOM 734 O O . GLY A 1 93 ? -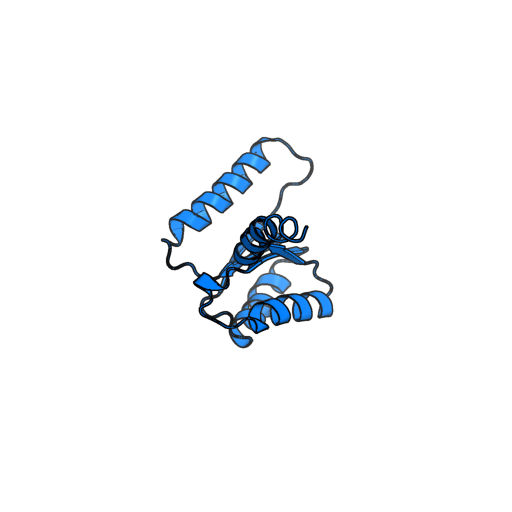8.759 -7.709 6.227 1.00 92.88 93 GLY A O 1
ATOM 735 N N . ILE A 1 94 ? -6.950 -7.515 4.916 1.00 93.06 94 ILE A N 1
ATOM 736 C CA . ILE A 1 94 ? -6.833 -6.059 5.072 1.00 93.06 94 ILE A CA 1
ATOM 737 C C . ILE A 1 94 ? -7.564 -5.363 3.911 1.00 93.06 94 ILE A C 1
ATOM 739 O O . ILE A 1 94 ? -7.206 -5.569 2.750 1.00 93.06 94 ILE A O 1
ATOM 743 N N . PRO A 1 95 ? -8.560 -4.499 4.178 1.00 92.75 95 PRO A N 1
ATOM 744 C CA . PRO A 1 95 ? -9.263 -3.778 3.123 1.00 92.75 95 PRO A CA 1
ATOM 745 C C . PRO A 1 95 ? -8.354 -2.739 2.448 1.00 92.75 95 PRO A C 1
ATOM 74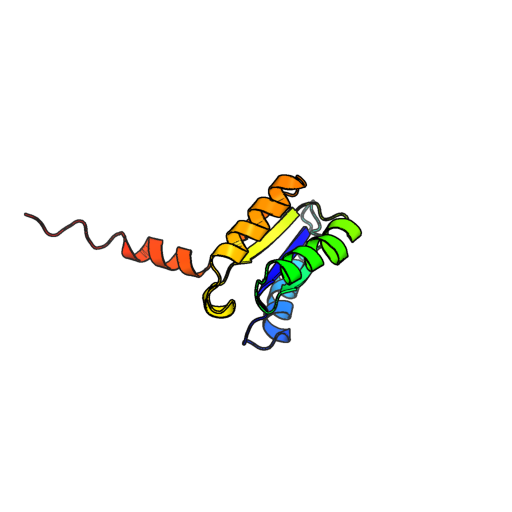7 O O . PRO A 1 95 ? -7.606 -2.015 3.117 1.00 92.75 95 PRO A O 1
ATOM 750 N N . VAL A 1 96 ? -8.463 -2.630 1.119 1.00 90.56 96 VAL A N 1
ATOM 751 C CA . VAL A 1 96 ? -7.696 -1.682 0.294 1.00 90.56 96 VAL A CA 1
ATOM 752 C C . VAL A 1 96 ? -8.620 -0.656 -0.353 1.00 90.56 96 VAL A C 1
ATOM 754 O O . VAL A 1 96 ? -9.555 -1.009 -1.067 1.00 90.56 96 VAL A O 1
ATOM 757 N N . ILE A 1 97 ? -8.314 0.624 -0.154 1.00 88.00 97 ILE A N 1
ATOM 758 C CA . ILE A 1 97 ? -8.901 1.750 -0.887 1.00 88.00 97 ILE A CA 1
ATOM 759 C C . ILE A 1 97 ? -7.857 2.205 -1.905 1.00 88.00 97 ILE A C 1
ATOM 761 O O . ILE A 1 97 ? -6.858 2.824 -1.540 1.00 88.00 97 ILE A O 1
ATOM 765 N N . SER A 1 98 ? -8.056 1.879 -3.179 1.00 84.00 98 SER A N 1
ATOM 766 C CA . SER A 1 98 ? -7.103 2.232 -4.234 1.00 84.00 98 SER A CA 1
ATOM 767 C C . SER A 1 98 ? -7.488 3.534 -4.938 1.00 84.00 98 SER A C 1
ATOM 769 O O . SER A 1 98 ? -8.637 3.685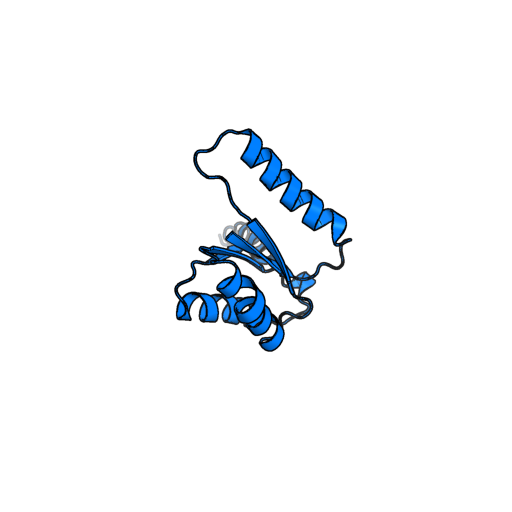 -5.353 1.00 84.00 98 SER A O 1
ATOM 771 N N . TRP A 1 99 ? -6.525 4.425 -5.166 1.00 78.00 99 TRP A N 1
ATOM 772 C CA . TRP A 1 99 ? -6.689 5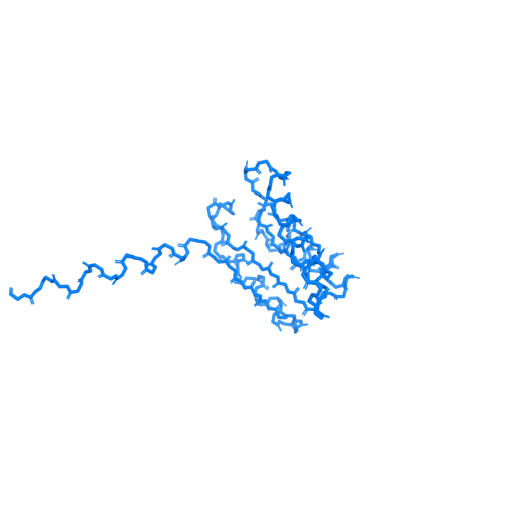.606 -6.014 1.00 78.00 99 TRP A CA 1
ATOM 773 C C . TRP A 1 99 ? -5.670 5.575 -7.154 1.00 78.00 99 TRP A C 1
ATOM 775 O O . TRP A 1 99 ? -4.467 5.551 -6.908 1.00 78.00 99 TRP A O 1
ATOM 785 N N . ASN A 1 100 ? -6.153 5.557 -8.398 1.00 75.94 100 ASN A N 1
ATOM 786 C CA . ASN A 1 100 ? -5.324 5.546 -9.601 1.00 75.94 100 ASN A CA 1
ATOM 787 C C . ASN A 1 100 ? -5.584 6.838 -10.404 1.00 75.94 100 ASN A C 1
ATOM 789 O O . ASN A 1 100 ? -6.631 6.926 -11.052 1.00 75.94 100 ASN A O 1
ATOM 793 N N . PRO A 1 101 ? -4.675 7.833 -10.355 1.00 67.69 101 PRO A N 1
ATOM 794 C CA . PRO A 1 101 ? -4.860 9.105 -11.048 1.00 67.69 101 PRO A CA 1
ATOM 795 C C . PRO A 1 101 ? -4.868 8.957 -12.579 1.00 67.69 101 PRO A C 1
ATOM 797 O O . PRO A 1 101 ? -5.579 9.706 -13.251 1.00 67.69 101 PRO A O 1
ATOM 800 N N . ASP A 1 102 ? -4.171 7.958 -13.126 1.00 63.88 102 ASP A N 1
ATOM 801 C CA . ASP A 1 102 ? -4.047 7.742 -14.573 1.00 63.88 102 ASP A CA 1
ATOM 802 C C . ASP A 1 102 ? -5.374 7.253 -15.182 1.00 63.88 102 ASP A C 1
ATOM 804 O O . ASP A 1 102 ? -5.763 7.649 -16.281 1.00 63.88 102 ASP A O 1
ATOM 808 N N . ARG A 1 103 ? -6.149 6.456 -14.431 1.00 56.12 103 ARG A N 1
ATOM 809 C CA . ARG A 1 103 ? -7.485 5.998 -14.862 1.00 56.12 103 ARG A CA 1
ATOM 810 C C . ARG A 1 103 ? -8.568 7.069 -14.756 1.00 56.12 103 ARG A C 1
ATOM 812 O O . ARG A 1 103 ? -9.569 6.975 -15.462 1.00 56.12 103 ARG A O 1
ATOM 819 N N . THR A 1 104 ? -8.381 8.097 -13.930 1.00 53.31 104 THR A N 1
ATOM 820 C CA . THR A 1 104 ? -9.331 9.220 -13.843 1.00 53.31 104 THR A CA 1
ATOM 821 C C . THR A 1 104 ? -9.400 10.041 -15.134 1.00 53.31 104 THR A C 1
ATOM 823 O O . THR A 1 104 ? -10.456 10.593 -15.428 1.00 53.31 104 THR A O 1
ATOM 826 N N . MET A 1 105 ? -8.329 10.082 -15.939 1.00 46.97 105 MET A N 1
ATOM 827 C CA . MET A 1 105 ? -8.331 10.794 -17.229 1.00 46.97 105 MET A CA 1
ATOM 828 C C . MET A 1 105 ? -9.016 10.002 -18.354 1.00 46.97 105 MET A C 1
ATOM 830 O O . MET A 1 105 ? -9.580 10.599 -19.267 1.00 46.97 105 MET A O 1
ATOM 834 N N . ALA A 1 106 ? -9.038 8.666 -18.281 1.00 45.59 106 ALA A N 1
ATOM 835 C CA . ALA A 1 106 ? -9.665 7.825 -19.305 1.00 45.59 106 ALA A CA 1
ATOM 836 C C . ALA A 1 106 ? -11.198 7.987 -19.363 1.00 45.59 106 ALA A C 1
ATOM 838 O O . ALA A 1 106 ? -11.787 7.905 -20.438 1.00 45.59 106 ALA A O 1
ATOM 839 N N . ILE A 1 107 ? -11.840 8.283 -18.227 1.00 48.06 107 ILE A N 1
ATOM 840 C CA . ILE A 1 107 ? -13.298 8.488 -18.144 1.00 48.06 107 ILE A CA 1
ATOM 841 C C . ILE A 1 107 ? -13.728 9.781 -18.865 1.00 48.06 107 ILE A C 1
ATOM 843 O O . ILE A 1 107 ? -14.859 9.880 -19.333 1.00 48.06 107 ILE A O 1
ATOM 847 N N . GLN A 1 108 ? -12.836 10.768 -19.011 1.00 47.16 108 GLN A N 1
ATOM 848 C CA . GLN A 1 108 ? -13.162 12.014 -19.715 1.00 47.16 108 GLN A CA 1
ATOM 849 C C . GLN A 1 108 ? -13.134 11.872 -21.246 1.00 47.16 108 GLN A C 1
ATOM 851 O O . GLN A 1 108 ? -13.833 12.616 -21.929 1.00 47.16 108 GLN A O 1
ATOM 856 N N . VAL A 1 109 ? -12.381 10.910 -21.796 1.00 51.47 109 VAL A N 1
ATOM 857 C CA . VAL A 1 109 ? -12.203 10.759 -23.255 1.00 51.47 109 VAL A CA 1
ATOM 858 C C . VAL A 1 109 ? -13.275 9.858 -23.888 1.00 51.47 109 VAL A C 1
ATOM 860 O O . VAL A 1 109 ? -13.595 10.008 -25.064 1.00 51.47 109 VAL A O 1
ATOM 863 N N . SER A 1 110 ? -13.909 8.964 -23.122 1.00 43.44 110 SER A N 1
ATOM 864 C CA . SER A 1 110 ? -14.912 8.025 -23.653 1.00 43.44 110 SER A CA 1
ATOM 865 C C . SER A 1 110 ? -16.273 8.648 -24.004 1.00 43.44 110 SER A C 1
ATOM 867 O O . SER A 1 110 ? -17.125 7.954 -24.547 1.00 43.44 110 SER A O 1
ATOM 869 N N . ASN A 1 111 ? -16.491 9.939 -23.731 1.00 42.28 111 ASN A N 1
ATOM 870 C CA . ASN A 1 111 ? -17.758 10.628 -24.021 1.00 42.28 111 ASN A CA 1
ATOM 871 C C . ASN A 1 111 ? -17.775 11.424 -25.341 1.00 42.28 111 ASN A C 1
ATOM 873 O O . ASN A 1 111 ? -18.774 12.078 -25.627 1.00 42.28 111 ASN A O 1
ATOM 877 N N . GLN A 1 112 ? -16.713 11.385 -26.156 1.00 46.84 112 GLN A N 1
ATOM 878 C CA . GLN A 1 112 ? -16.623 12.193 -27.387 1.00 46.84 112 GLN A CA 1
ATOM 879 C C . GLN A 1 112 ? -16.615 11.404 -28.707 1.00 46.84 112 GLN A C 1
ATOM 881 O O . GLN A 1 112 ? -16.530 12.021 -29.763 1.00 46.84 112 GLN A O 1
ATOM 886 N N . SER A 1 113 ? -16.761 10.075 -28.701 1.00 46.56 113 SER A N 1
ATOM 887 C CA . SER A 1 113 ? -16.661 9.262 -29.930 1.00 46.56 113 SER A CA 1
ATOM 888 C C . SER A 1 113 ? -17.942 8.536 -30.372 1.00 46.56 113 SER A C 1
ATOM 890 O O . SER A 1 113 ? -17.870 7.699 -31.265 1.00 46.56 113 SER A O 1
ATOM 892 N N . LEU A 1 114 ? -19.120 8.856 -29.819 1.00 45.53 114 LEU A N 1
ATOM 893 C CA . LEU A 1 114 ? -20.386 8.183 -30.181 1.00 45.53 114 LEU A CA 1
ATOM 894 C C . LEU A 1 114 ? -21.419 9.050 -30.923 1.00 45.53 114 LEU A C 1
ATOM 896 O O . LEU A 1 114 ? -22.562 8.633 -31.073 1.00 45.53 114 LEU A O 1
ATOM 900 N N . ILE A 1 115 ? -21.044 10.224 -31.443 1.00 43.41 115 ILE A N 1
ATOM 901 C CA . ILE A 1 115 ? -21.939 11.032 -32.293 1.00 43.41 115 ILE A CA 1
ATOM 902 C C . ILE A 1 115 ? -21.191 11.485 -33.551 1.00 43.41 115 ILE A C 1
ATOM 904 O O . ILE A 1 115 ? -20.804 12.638 -33.687 1.00 43.41 115 ILE A O 1
ATOM 908 N N . SER A 1 116 ? -20.937 10.547 -34.461 1.00 43.75 116 SER A N 1
ATOM 909 C CA . SER A 1 116 ? -20.581 10.837 -35.857 1.00 43.75 116 SER A CA 1
ATOM 910 C C . SER A 1 116 ? -20.792 9.581 -36.705 1.00 43.75 116 SER A C 1
ATOM 912 O O . SER A 1 116 ? -19.853 8.986 -37.235 1.00 43.75 116 SER A O 1
ATOM 914 N N . SER A 1 117 ? -22.037 9.125 -36.790 1.00 43.72 117 SER A N 1
ATOM 915 C CA . SER A 1 117 ? -22.490 8.232 -37.861 1.00 43.72 117 SER A CA 1
ATOM 916 C C . SER A 1 117 ? -23.986 8.462 -38.053 1.00 43.72 117 SER A C 1
ATOM 918 O O . SER A 1 117 ? -24.797 7.799 -37.417 1.00 43.72 117 SER A O 1
ATOM 920 N N . ASN A 1 118 ? -24.326 9.464 -38.859 1.00 39.66 1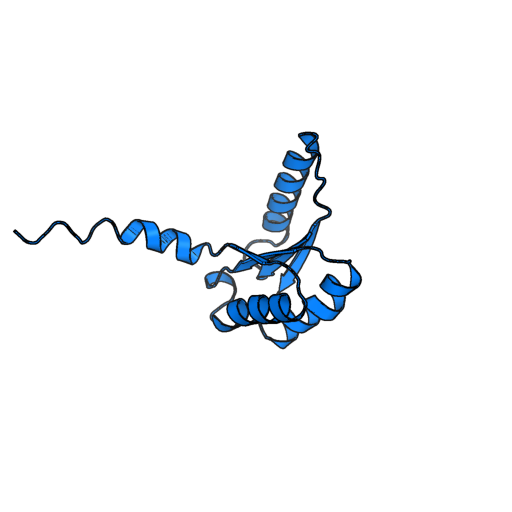18 ASN A N 1
ATOM 921 C CA . ASN A 1 118 ? -25.592 9.579 -39.580 1.00 39.66 118 ASN A CA 1
ATOM 922 C C . ASN A 1 118 ? -25.287 10.257 -40.911 1.00 39.66 118 ASN A C 1
ATOM 924 O O . ASN A 1 118 ? -24.621 11.317 -40.864 1.00 39.66 118 ASN A O 1
#

Foldseek 3Di:
DEEEEEDAPPDPCVVVVVVVVVLVVVVVVPDPDNPPYDYDYHHQLDLVSLVCCCVVPCVVPVNQAYEYEDECVRNVDDPVSVVSNCVVCVVVVHYYRYDYPVVVVVVVPVPPPDPDDD

Secondary structure (DSSP, 8-state):
-EEEEE--SS-HHHHHHHHHHHHHHHHHTT-S-----EEEEESS--HHHHHHHIIIIITTTT-S-EEEE--TTTTTS-HHHHHHHHHHHHHTT--EEEE-HHHHHHHHHTTSSSS---